Protein AF-A0A822YC44-F1 (afdb_monomer_lite)

Structure (mmCIF, N/CA/C/O backbone):
data_AF-A0A822YC44-F1
#
_entry.id   AF-A0A822YC44-F1
#
loop_
_atom_site.group_PDB
_atom_site.id
_atom_site.type_symbol
_atom_site.label_atom_id
_atom_site.label_alt_id
_atom_site.label_comp_id
_atom_site.label_asym_id
_atom_site.label_entity_id
_atom_site.label_seq_id
_atom_site.pdbx_PDB_ins_code
_atom_site.Cartn_x
_atom_site.Cartn_y
_atom_site.Cartn_z
_atom_site.occupancy
_atom_site.B_iso_or_equiv
_atom_site.auth_seq_id
_atom_site.auth_comp_id
_atom_site.auth_asym_id
_atom_site.auth_atom_id
_atom_site.pdbx_PDB_model_num
ATOM 1 N N . MET A 1 1 ? 6.623 -6.702 11.544 1.00 79.12 1 MET A N 1
ATOM 2 C CA . MET A 1 1 ? 6.961 -6.231 10.183 1.00 79.12 1 MET A CA 1
ATOM 3 C C . MET A 1 1 ? 5.910 -6.714 9.184 1.00 79.12 1 MET A C 1
ATOM 5 O O . MET A 1 1 ? 5.399 -7.810 9.365 1.00 79.12 1 MET A O 1
ATOM 9 N N . SER A 1 2 ? 5.567 -5.912 8.175 1.00 90.56 2 SER A N 1
ATOM 10 C CA . SER A 1 2 ? 4.740 -6.292 7.011 1.00 90.56 2 SER A CA 1
ATOM 11 C C . SER A 1 2 ? 5.523 -6.013 5.732 1.00 90.56 2 SER A C 1
ATOM 13 O O . SER A 1 2 ? 6.411 -5.159 5.734 1.00 90.56 2 SER A O 1
ATOM 15 N N . LEU A 1 3 ? 5.217 -6.741 4.663 1.00 94.69 3 LEU A N 1
ATOM 16 C CA . LEU A 1 3 ? 5.911 -6.650 3.389 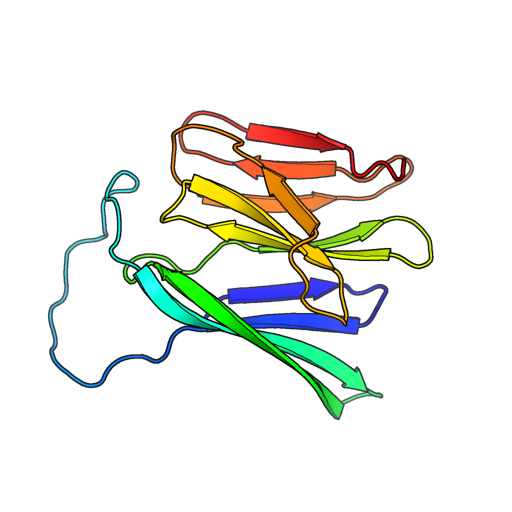1.00 94.69 3 LEU A CA 1
ATOM 17 C C . LEU A 1 3 ? 4.898 -6.642 2.246 1.00 94.69 3 LEU A C 1
ATOM 19 O O . LEU A 1 3 ? 3.998 -7.478 2.206 1.00 94.69 3 LEU A O 1
ATOM 23 N N . ALA A 1 4 ? 5.077 -5.714 1.314 1.00 96.88 4 ALA A N 1
ATOM 24 C CA . ALA A 1 4 ? 4.368 -5.688 0.045 1.00 96.88 4 ALA A CA 1
ATOM 25 C C . ALA A 1 4 ? 5.369 -5.887 -1.095 1.00 96.88 4 ALA A C 1
ATOM 27 O O . ALA A 1 4 ? 6.460 -5.325 -1.051 1.00 96.88 4 ALA A O 1
ATOM 28 N N . TYR A 1 5 ? 4.997 -6.678 -2.099 1.00 95.62 5 TYR A N 1
ATOM 29 C CA . TYR A 1 5 ? 5.831 -6.986 -3.260 1.00 95.62 5 TYR A CA 1
ATOM 30 C C . TYR A 1 5 ? 5.029 -6.821 -4.549 1.00 95.62 5 TYR A C 1
ATOM 32 O O . TYR A 1 5 ? 3.855 -7.195 -4.599 1.00 95.62 5 TYR A O 1
ATOM 40 N N . CYS A 1 6 ? 5.668 -6.283 -5.586 1.00 93.50 6 CYS A N 1
ATOM 41 C CA . CYS A 1 6 ? 5.119 -6.198 -6.931 1.00 93.50 6 CYS A CA 1
ATOM 42 C C . CYS A 1 6 ? 6.015 -6.952 -7.912 1.00 93.50 6 CYS A C 1
ATOM 44 O O . CYS A 1 6 ? 7.129 -6.521 -8.198 1.00 93.50 6 CYS A O 1
ATOM 46 N N . SER A 1 7 ? 5.513 -8.051 -8.472 1.00 89.94 7 SER A N 1
ATOM 47 C CA . SER A 1 7 ? 6.282 -8.882 -9.405 1.00 89.94 7 SER A CA 1
ATOM 48 C C . SER A 1 7 ? 6.568 -8.219 -10.751 1.00 89.94 7 SER A C 1
ATOM 50 O O . SER A 1 7 ? 7.480 -8.644 -11.448 1.00 89.94 7 SER A O 1
ATOM 52 N N . SER A 1 8 ? 5.812 -7.187 -11.136 1.00 88.75 8 SER A N 1
ATOM 53 C CA . SER A 1 8 ? 6.027 -6.487 -12.407 1.00 88.75 8 SER A CA 1
ATOM 54 C C . SER A 1 8 ? 7.130 -5.432 -12.341 1.00 88.75 8 SER A C 1
ATOM 56 O O . SER A 1 8 ? 7.698 -5.091 -13.375 1.00 88.75 8 SER A O 1
ATOM 58 N N . THR A 1 9 ? 7.432 -4.903 -11.153 1.00 90.94 9 THR A N 1
ATOM 59 C CA . THR A 1 9 ? 8.455 -3.859 -10.970 1.00 90.94 9 THR A CA 1
ATOM 60 C C . THR A 1 9 ? 9.613 -4.284 -10.083 1.00 90.94 9 THR A C 1
ATOM 62 O O . THR A 1 9 ? 10.592 -3.541 -9.986 1.00 90.94 9 THR A O 1
ATOM 65 N N . ASP A 1 10 ? 9.501 -5.450 -9.445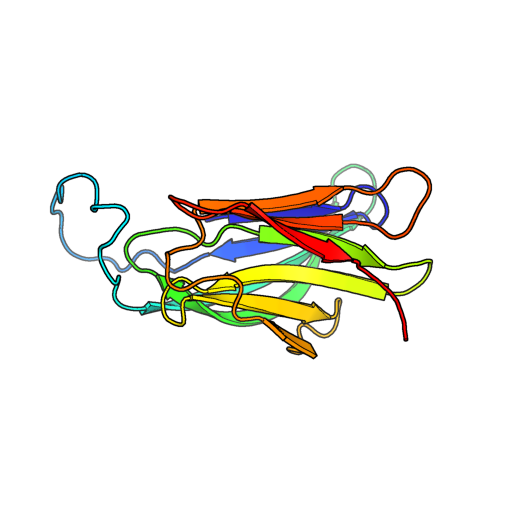 1.00 93.62 10 ASP A N 1
ATOM 66 C CA . ASP A 1 10 ? 10.413 -5.956 -8.421 1.00 93.62 10 ASP A CA 1
ATOM 67 C C . ASP A 1 10 ? 10.579 -5.030 -7.204 1.00 93.62 10 ASP A C 1
ATOM 69 O O . ASP A 1 10 ? 11.542 -5.139 -6.437 1.00 93.62 10 ASP A O 1
ATOM 73 N N . ASP A 1 11 ? 9.617 -4.126 -7.008 1.00 95.69 11 ASP A N 1
ATOM 74 C CA . ASP A 1 11 ? 9.577 -3.252 -5.846 1.00 95.69 11 ASP A CA 1
ATOM 75 C C . ASP A 1 11 ? 9.058 -4.026 -4.629 1.00 95.69 11 ASP A C 1
ATOM 77 O O . ASP A 1 11 ? 8.077 -4.777 -4.692 1.00 95.69 11 ASP A O 1
ATOM 81 N N . ILE A 1 12 ? 9.717 -3.808 -3.498 1.00 97.12 12 ILE A N 1
ATOM 82 C CA . ILE A 1 12 ? 9.404 -4.370 -2.191 1.00 97.12 12 ILE A CA 1
ATOM 83 C C . ILE A 1 12 ? 9.292 -3.208 -1.213 1.00 97.12 12 ILE A C 1
ATOM 85 O O . ILE A 1 12 ? 10.222 -2.419 -1.075 1.00 97.12 12 ILE A O 1
ATOM 89 N N . VAL A 1 13 ? 8.188 -3.117 -0.479 1.00 97.81 13 VAL A N 1
ATOM 90 C CA . VAL A 1 13 ? 8.067 -2.161 0.626 1.00 97.81 13 VAL A CA 1
ATOM 91 C C . VAL A 1 13 ? 7.924 -2.913 1.936 1.00 97.81 13 VAL A C 1
ATOM 93 O O . VAL A 1 13 ? 6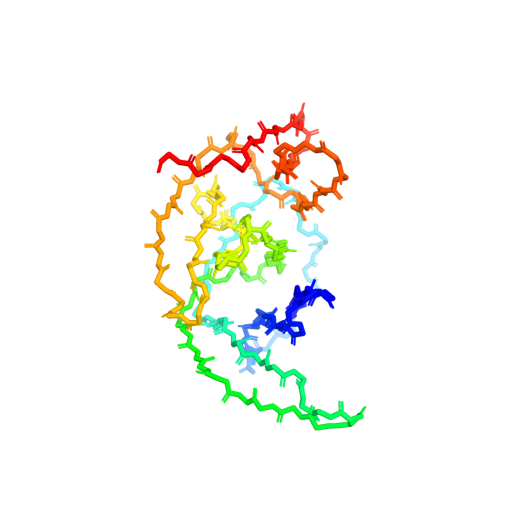.925 -3.592 2.183 1.00 97.81 13 VAL A O 1
ATOM 96 N N . ALA A 1 14 ? 8.928 -2.763 2.792 1.00 95.94 14 ALA A N 1
ATOM 97 C CA . ALA A 1 14 ? 8.934 -3.277 4.150 1.00 95.94 14 ALA A CA 1
ATOM 98 C C . ALA A 1 14 ? 8.411 -2.212 5.114 1.00 95.94 14 ALA A C 1
ATOM 100 O O . ALA A 1 14 ? 8.936 -1.105 5.177 1.00 95.94 14 ALA A O 1
ATOM 101 N N . SER A 1 15 ? 7.396 -2.557 5.897 1.00 94.75 15 SER A N 1
ATOM 102 C CA . SER A 1 15 ? 6.886 -1.731 6.993 1.00 94.75 15 SER A CA 1
ATOM 103 C C . SER A 1 15 ? 7.318 -2.341 8.315 1.00 94.75 15 SER A C 1
ATOM 105 O O . SER A 1 15 ? 6.901 -3.454 8.659 1.00 94.75 15 SER A O 1
ATOM 107 N N . PHE A 1 16 ? 8.143 -1.633 9.073 1.00 90.69 16 PHE A N 1
ATOM 108 C CA . PHE A 1 16 ? 8.613 -2.105 10.369 1.00 90.69 16 PHE A CA 1
ATOM 109 C C . PHE A 1 16 ? 8.526 -1.009 11.415 1.00 90.69 16 PHE A C 1
ATOM 111 O O . PHE A 1 16 ? 8.630 0.181 11.131 1.00 90.69 16 PHE A O 1
ATOM 118 N N . ARG A 1 17 ? 8.339 -1.449 12.649 1.00 87.62 17 ARG A N 1
ATOM 119 C CA . ARG A 1 17 ? 8.445 -0.627 13.843 1.00 87.62 17 ARG A CA 1
ATOM 120 C C . ARG A 1 17 ? 9.614 -1.197 14.653 1.00 87.62 17 ARG A C 1
ATOM 122 O O . ARG A 1 17 ? 9.728 -2.424 14.677 1.00 87.62 17 ARG A O 1
ATOM 129 N N . PRO A 1 18 ? 10.492 -0.370 15.236 1.00 80.56 18 PRO A N 1
ATOM 130 C CA . PRO A 1 18 ? 11.491 -0.860 16.172 1.00 80.56 18 PRO A CA 1
ATOM 131 C C . PRO A 1 18 ? 10.769 -1.521 17.345 1.00 80.56 18 PRO A C 1
ATOM 133 O O . PRO A 1 18 ? 9.838 -0.933 17.902 1.00 80.56 18 PRO A O 1
ATOM 136 N N . ASP A 1 19 ? 11.178 -2.730 17.708 1.00 70.50 19 ASP A N 1
ATOM 137 C CA . ASP A 1 19 ? 10.741 -3.316 18.966 1.00 70.50 19 ASP A CA 1
ATOM 138 C C . ASP A 1 19 ? 11.495 -2.575 20.072 1.00 70.50 19 ASP A C 1
ATOM 140 O O . ASP A 1 19 ? 12.718 -2.653 20.178 1.00 70.50 19 ASP A O 1
ATOM 144 N N . GLY A 1 20 ? 10.773 -1.757 20.838 1.00 58.62 20 GLY A N 1
ATOM 145 C CA . GLY A 1 20 ? 11.346 -1.099 22.001 1.00 58.62 20 GLY A CA 1
ATOM 146 C C . GLY A 1 20 ? 11.757 -2.168 23.004 1.00 58.62 20 GLY A C 1
ATOM 147 O O . GLY A 1 20 ? 10.912 -2.912 23.494 1.00 58.62 20 GLY A O 1
ATOM 148 N N . THR A 1 21 ? 13.044 -2.264 23.315 1.00 52.81 21 THR A N 1
ATOM 149 C CA . THR A 1 21 ? 13.508 -2.969 24.508 1.00 52.81 21 THR A CA 1
ATOM 150 C C . THR A 1 21 ? 12.934 -2.271 25.740 1.00 52.81 21 THR A C 1
ATOM 152 O O . THR A 1 21 ? 13.518 -1.279 26.164 1.00 52.81 21 THR A O 1
ATOM 155 N N . THR A 1 22 ? 11.790 -2.748 26.248 1.00 47.78 22 THR A N 1
ATOM 156 C CA . THR A 1 22 ? 11.555 -3.145 27.654 1.00 47.78 22 THR A CA 1
ATOM 157 C C . THR A 1 22 ? 10.121 -3.656 27.886 1.00 47.78 22 THR A C 1
ATOM 159 O O . THR A 1 22 ? 9.142 -3.065 27.439 1.00 47.78 22 THR A O 1
ATOM 162 N N . ASP A 1 23 ? 10.069 -4.766 28.629 1.00 41.69 23 ASP A N 1
ATOM 163 C CA . ASP A 1 23 ? 8.965 -5.393 29.367 1.00 41.69 23 ASP A CA 1
ATOM 164 C C . ASP A 1 23 ? 7.819 -6.086 28.610 1.00 41.69 23 ASP A C 1
ATOM 166 O O . ASP A 1 23 ? 6.722 -5.578 28.398 1.00 41.69 23 ASP A O 1
ATOM 170 N N . SER A 1 24 ? 8.072 -7.363 28.304 1.00 53.03 24 SER A N 1
ATOM 171 C CA . SER A 1 24 ? 7.406 -8.494 28.968 1.00 53.03 24 SER A CA 1
ATOM 172 C C . SER A 1 24 ? 6.015 -8.239 29.566 1.00 53.03 24 SER A C 1
ATOM 174 O O . SER A 1 24 ? 5.843 -8.327 30.777 1.00 53.03 24 SER A O 1
ATOM 176 N N . GLN A 1 25 ? 4.981 -8.068 28.748 1.00 41.53 25 GLN A N 1
ATOM 177 C CA . GLN A 1 25 ? 3.659 -8.567 29.123 1.00 41.53 25 GLN A CA 1
ATOM 178 C C . GLN A 1 25 ? 2.987 -9.198 27.912 1.00 41.53 25 GLN A C 1
ATOM 180 O O . GLN A 1 25 ? 2.659 -8.529 26.931 1.00 41.53 25 GLN A O 1
ATOM 185 N N . LEU A 1 26 ? 2.768 -10.511 28.024 1.00 47.47 26 LEU A N 1
ATOM 186 C CA . LEU A 1 26 ? 1.750 -11.262 27.299 1.00 47.47 26 LEU A CA 1
ATOM 187 C C . LEU A 1 26 ? 0.402 -10.568 27.529 1.00 47.47 26 LEU A C 1
ATOM 189 O O . LEU A 1 26 ? -0.345 -10.906 28.442 1.00 47.47 26 LEU A O 1
ATOM 193 N N . SER A 1 27 ? 0.125 -9.538 26.739 1.00 47.47 27 SER A N 1
ATOM 194 C CA . SER A 1 27 ? -1.185 -8.909 26.709 1.00 47.47 27 SER A CA 1
ATOM 195 C C . SER A 1 27 ? -2.110 -9.816 25.897 1.00 47.47 27 SER A C 1
ATOM 197 O O . SER A 1 27 ? -1.671 -10.354 24.873 1.00 47.47 27 SER A O 1
ATOM 199 N N . PRO A 1 28 ? -3.363 -10.028 26.335 1.00 45.88 28 PRO A N 1
ATOM 200 C CA . PRO A 1 28 ? -4.314 -10.848 25.598 1.00 45.88 28 PRO A CA 1
ATOM 201 C C . PRO A 1 28 ? -4.454 -10.318 24.173 1.00 45.88 28 PRO A C 1
ATOM 203 O O . PRO A 1 28 ? -4.299 -9.116 23.943 1.00 45.88 28 PRO A O 1
ATOM 206 N N . SER A 1 29 ? -4.726 -11.234 23.234 1.00 51.62 29 SER A N 1
ATOM 207 C CA . SER A 1 29 ? -4.973 -10.920 21.825 1.00 51.62 29 SER A CA 1
ATOM 208 C C . SER A 1 29 ? -5.793 -9.631 21.736 1.00 51.62 29 SER A C 1
ATOM 210 O O . SER A 1 29 ? -6.910 -9.588 22.259 1.00 51.62 29 SER A O 1
ATOM 212 N N . PRO A 1 30 ? -5.227 -8.556 21.177 1.00 53.44 30 PRO A N 1
ATOM 213 C CA . PRO A 1 30 ? -5.867 -7.261 21.211 1.00 53.44 30 PRO A CA 1
ATOM 214 C C . PRO A 1 30 ? -7.185 -7.341 20.449 1.00 53.44 30 PRO A C 1
ATOM 216 O O . PRO A 1 30 ? -7.214 -7.783 19.298 1.00 53.44 30 PRO A O 1
ATOM 219 N N . SER A 1 31 ? -8.270 -6.907 21.092 1.00 52.53 31 SER A N 1
ATOM 220 C CA . SER A 1 31 ? -9.585 -6.834 20.462 1.00 52.53 31 SER A CA 1
ATOM 221 C C . SER A 1 31 ? -9.478 -6.094 19.124 1.00 52.53 31 SER A C 1
ATOM 223 O O . SER A 1 31 ? -8.802 -5.060 19.060 1.00 52.53 31 SER A O 1
ATOM 225 N N . PRO A 1 32 ? -10.153 -6.559 18.057 1.00 54.84 32 PRO A N 1
ATOM 226 C CA . PRO A 1 32 ? -10.078 -5.929 16.739 1.00 54.84 32 PRO A CA 1
ATOM 227 C C . PRO A 1 32 ? -10.506 -4.455 16.760 1.00 54.84 32 PRO A C 1
ATOM 229 O O . PRO A 1 32 ? -10.092 -3.697 15.889 1.00 54.84 32 PRO A O 1
ATOM 232 N N . THR A 1 33 ? -11.249 -4.030 17.782 1.00 54.69 33 THR A N 1
ATOM 233 C CA . THR A 1 33 ? -11.738 -2.668 18.025 1.00 54.69 33 THR A CA 1
ATOM 234 C C . THR A 1 33 ? -10.824 -1.780 18.877 1.00 54.69 33 THR A C 1
ATOM 236 O O . THR A 1 33 ? -11.081 -0.578 18.968 1.00 54.69 33 THR A O 1
ATOM 239 N N . ALA A 1 34 ? -9.755 -2.307 19.486 1.00 59.03 34 ALA A N 1
ATOM 240 C CA . ALA A 1 34 ? -8.858 -1.503 20.313 1.00 59.03 34 ALA A CA 1
ATOM 241 C C . ALA A 1 34 ? -8.106 -0.469 19.454 1.00 59.03 34 ALA A C 1
ATOM 243 O O . ALA A 1 34 ? -7.367 -0.816 18.529 1.00 59.03 34 ALA A O 1
ATOM 244 N N . LEU A 1 35 ? -8.282 0.817 19.772 1.00 60.03 35 LEU A N 1
ATOM 245 C CA . LEU A 1 35 ? -7.445 1.891 19.241 1.00 60.03 35 LEU A CA 1
ATOM 246 C C . LEU A 1 35 ? -6.041 1.719 19.823 1.00 60.03 35 LEU A C 1
ATOM 248 O O . LEU A 1 35 ? -5.785 2.025 20.987 1.00 60.03 35 LEU A O 1
ATOM 252 N N . GLY A 1 36 ? -5.138 1.163 19.019 1.00 64.31 36 GLY A N 1
ATOM 253 C CA . GLY A 1 36 ? -3.740 1.048 19.401 1.00 64.31 36 GLY A CA 1
ATOM 254 C C . GLY A 1 36 ? -3.091 2.422 19.494 1.00 64.31 36 GLY A C 1
ATOM 255 O O . GLY A 1 36 ? -3.395 3.311 18.707 1.00 64.31 36 GLY A O 1
ATOM 256 N N . GLN A 1 37 ? -2.162 2.596 20.432 1.00 78.19 37 GLN A N 1
ATOM 257 C CA . GLN A 1 37 ? -1.241 3.728 20.372 1.00 78.19 37 GLN A CA 1
ATOM 258 C C . GLN A 1 37 ? -0.312 3.557 19.164 1.00 78.19 37 GLN A C 1
ATOM 260 O O . GLN A 1 37 ? 0.131 2.444 18.874 1.00 78.19 37 GLN A O 1
ATOM 265 N N . GLY A 1 38 ? -0.003 4.648 18.468 1.00 82.88 38 GLY A N 1
ATOM 266 C CA . GLY A 1 38 ? 1.008 4.656 17.415 1.00 82.88 38 GLY A CA 1
ATOM 267 C C . GLY A 1 38 ? 2.420 4.732 17.995 1.00 82.88 38 GLY A C 1
ATOM 268 O O . GLY A 1 38 ? 2.641 5.381 19.016 1.00 82.88 38 GLY A O 1
ATOM 269 N N . ILE A 1 39 ? 3.377 4.084 17.339 1.00 88.69 39 ILE A N 1
ATOM 270 C CA . ILE A 1 39 ? 4.812 4.332 17.516 1.00 88.69 39 ILE A CA 1
ATOM 271 C C . ILE A 1 39 ? 5.440 4.731 16.196 1.00 88.69 39 ILE A C 1
ATOM 273 O O . ILE A 1 39 ? 4.944 4.387 15.121 1.00 88.69 39 ILE A O 1
ATOM 277 N N . GLN A 1 40 ? 6.549 5.454 16.286 1.00 90.56 40 GLN A N 1
ATOM 278 C CA . GLN A 1 40 ? 7.345 5.777 15.120 1.00 90.56 40 GLN A CA 1
ATOM 279 C C . GLN A 1 40 ? 7.983 4.499 14.566 1.00 90.56 40 GLN A C 1
ATOM 281 O O . GLN A 1 40 ? 8.733 3.803 15.245 1.00 90.56 40 GLN A O 1
ATOM 286 N N . GLY A 1 41 ? 7.658 4.196 13.320 1.00 92.25 41 GLY A N 1
ATOM 287 C CA . GLY A 1 41 ? 8.259 3.158 12.505 1.00 92.25 41 GLY A CA 1
ATOM 288 C C . GLY A 1 41 ? 8.674 3.720 11.153 1.00 92.25 41 GLY A C 1
ATOM 289 O O . GLY A 1 41 ? 8.847 4.932 10.976 1.00 92.25 41 GLY A O 1
ATOM 290 N N . SER A 1 42 ? 8.861 2.840 10.179 1.00 93.75 42 SER A N 1
ATOM 291 C CA . SER A 1 42 ? 9.308 3.225 8.845 1.00 93.75 42 SER A CA 1
ATOM 292 C C . SER A 1 42 ? 8.728 2.327 7.763 1.00 93.75 42 SER A C 1
ATOM 294 O O . SER A 1 42 ? 8.499 1.132 7.973 1.00 93.75 42 SER A O 1
ATOM 296 N N . HIS A 1 43 ? 8.540 2.913 6.584 1.00 96.38 43 HIS A N 1
ATOM 297 C CA . HIS A 1 43 ? 8.425 2.175 5.333 1.00 96.38 43 HIS A CA 1
ATOM 298 C C . HIS A 1 43 ? 9.754 2.283 4.593 1.00 96.38 43 HIS A C 1
ATOM 300 O O . HIS A 1 43 ? 10.265 3.388 4.412 1.00 96.38 43 HIS A O 1
ATOM 306 N N . VAL A 1 44 ? 10.311 1.152 4.176 1.00 97.19 44 VAL A N 1
ATOM 307 C CA . VAL A 1 44 ? 11.562 1.079 3.417 1.00 97.19 44 VAL A CA 1
ATOM 308 C C . VAL A 1 44 ? 11.281 0.447 2.071 1.00 97.19 44 VAL A C 1
ATOM 310 O O . VAL A 1 44 ? 10.753 -0.663 2.007 1.00 97.19 44 VAL A O 1
ATOM 313 N N . LEU A 1 45 ? 11.633 1.173 1.015 1.00 97.94 45 LEU A N 1
ATOM 314 C CA . LEU A 1 45 ? 11.566 0.706 -0.356 1.00 97.94 45 LEU A CA 1
ATOM 315 C C . LEU A 1 45 ? 12.877 0.012 -0.709 1.00 97.94 45 LEU A C 1
ATOM 317 O O . LEU A 1 45 ? 13.960 0.594 -0.653 1.00 97.94 45 LEU A O 1
ATOM 321 N N . VAL A 1 46 ? 12.753 -1.237 -1.114 1.00 97.25 46 VAL A N 1
ATOM 322 C CA . VAL A 1 46 ? 13.832 -2.074 -1.611 1.00 97.25 46 VAL A CA 1
ATOM 323 C C . VAL A 1 46 ? 13.447 -2.542 -3.005 1.00 97.25 46 VAL A C 1
ATOM 325 O O . VAL A 1 46 ? 12.277 -2.783 -3.282 1.00 97.25 46 VAL A O 1
ATOM 328 N N . LYS A 1 47 ? 14.426 -2.691 -3.886 1.00 95.31 47 LYS A N 1
ATOM 329 C CA . LYS A 1 47 ? 14.231 -3.261 -5.214 1.00 95.31 47 LYS A CA 1
ATOM 330 C C . LYS A 1 47 ? 15.139 -4.457 -5.409 1.00 95.31 47 LYS A C 1
ATOM 332 O O . LYS A 1 47 ? 16.315 -4.401 -5.042 1.00 95.31 47 LYS A O 1
ATOM 337 N N . ARG A 1 48 ? 14.606 -5.540 -5.971 1.00 93.75 48 ARG A N 1
ATOM 338 C CA . ARG A 1 48 ? 15.433 -6.685 -6.364 1.00 93.75 48 ARG A CA 1
ATOM 339 C C . ARG A 1 48 ? 16.295 -6.300 -7.568 1.00 93.75 48 ARG A C 1
ATOM 341 O O . ARG A 1 48 ? 15.804 -5.701 -8.520 1.00 93.75 48 ARG A O 1
ATOM 348 N N . ILE A 1 49 ? 17.576 -6.650 -7.525 1.00 92.00 49 ILE A N 1
ATOM 349 C CA . ILE A 1 49 ? 18.526 -6.448 -8.622 1.00 92.00 49 ILE A CA 1
ATOM 350 C C . ILE A 1 49 ? 19.186 -7.784 -8.952 1.00 92.00 49 ILE A C 1
ATOM 352 O O . ILE A 1 49 ? 19.863 -8.385 -8.116 1.00 92.00 49 ILE A O 1
ATOM 356 N N . GLY A 1 50 ? 18.998 -8.245 -10.189 1.00 87.38 50 GLY A N 1
ATOM 357 C CA . GLY A 1 50 ? 19.513 -9.535 -10.643 1.00 87.38 50 GLY A CA 1
ATOM 358 C C . GLY A 1 50 ? 18.863 -10.723 -9.924 1.00 87.38 50 GLY A C 1
ATOM 359 O O . GLY A 1 50 ? 17.708 -10.673 -9.504 1.00 87.38 50 GLY A O 1
ATOM 360 N N . SER A 1 51 ? 19.604 -11.824 -9.795 1.00 83.94 51 SER A N 1
ATOM 361 C CA . SER A 1 51 ? 19.079 -13.078 -9.242 1.00 83.94 51 SER A CA 1
ATOM 362 C C . SER A 1 51 ? 18.977 -13.083 -7.712 1.00 83.94 51 SER A C 1
ATOM 364 O O . SER A 1 51 ? 18.037 -13.680 -7.183 1.00 83.94 51 SER A O 1
ATOM 366 N N . SER A 1 52 ? 19.879 -12.403 -6.999 1.00 84.00 52 SER A N 1
ATOM 367 C CA . SER A 1 52 ? 19.962 -12.455 -5.528 1.00 84.00 52 SER A CA 1
ATOM 368 C C . SER A 1 52 ? 20.242 -11.114 -4.841 1.00 84.00 52 SER A C 1
ATOM 370 O O . SER A 1 52 ? 20.365 -11.078 -3.617 1.00 84.00 52 SER A O 1
ATOM 372 N N . GLY A 1 53 ? 20.374 -10.020 -5.595 1.00 92.62 53 GLY A N 1
ATOM 373 C CA . GLY A 1 53 ? 20.688 -8.704 -5.048 1.00 92.62 53 GLY A CA 1
ATOM 374 C C . GLY A 1 53 ? 19.446 -7.925 -4.629 1.00 92.62 53 GLY A C 1
ATOM 375 O O . GLY A 1 53 ? 18.370 -8.073 -5.209 1.00 92.62 53 GLY A O 1
ATOM 376 N N . TYR A 1 54 ? 19.619 -7.044 -3.647 1.00 95.44 54 TYR A N 1
ATOM 377 C CA . TYR A 1 54 ? 18.605 -6.088 -3.213 1.00 95.44 54 TYR A CA 1
ATOM 378 C C . TYR A 1 54 ? 19.255 -4.720 -3.017 1.00 95.44 54 TYR A C 1
ATOM 380 O O . TYR A 1 54 ? 20.312 -4.619 -2.395 1.00 95.44 54 TYR A O 1
ATOM 388 N N . GLN A 1 55 ? 18.621 -3.670 -3.528 1.00 96.12 55 GLN A N 1
ATOM 389 C CA . GLN A 1 55 ? 19.050 -2.287 -3.341 1.00 96.12 55 GLN A CA 1
ATOM 390 C C . GLN A 1 55 ? 18.001 -1.528 -2.539 1.00 96.12 55 GLN A C 1
ATOM 392 O O . GLN A 1 55 ? 16.824 -1.525 -2.892 1.00 96.12 55 GLN A O 1
ATOM 397 N N . ASN A 1 56 ? 18.430 -0.863 -1.468 1.00 96.62 56 ASN A N 1
ATOM 398 C CA . ASN A 1 56 ? 17.595 0.103 -0.765 1.00 96.62 56 ASN A CA 1
ATOM 399 C C . ASN A 1 56 ? 17.476 1.372 -1.621 1.00 96.62 56 ASN A C 1
ATOM 401 O O . ASN A 1 56 ? 18.493 1.959 -1.988 1.00 96.62 56 ASN A O 1
ATOM 405 N N . LEU A 1 57 ? 16.247 1.769 -1.945 1.00 96.62 57 LEU A N 1
ATOM 406 C CA . LEU A 1 57 ? 15.957 2.955 -2.754 1.00 96.62 57 LEU A CA 1
ATOM 407 C C . LEU A 1 57 ? 15.488 4.149 -1.917 1.00 96.62 57 LEU A C 1
ATOM 409 O O . LEU A 1 57 ? 15.443 5.265 -2.426 1.00 96.62 57 LEU A O 1
ATOM 413 N N . GLY A 1 58 ? 15.128 3.934 -0.653 1.00 96.00 58 GLY A N 1
ATOM 414 C CA . GLY A 1 58 ? 14.698 5.002 0.237 1.00 96.00 58 GLY A CA 1
ATOM 415 C C . GLY A 1 58 ? 13.866 4.520 1.417 1.00 96.00 58 GLY A C 1
ATOM 416 O O . GLY A 1 58 ? 13.411 3.376 1.486 1.00 96.00 58 GLY A O 1
ATOM 417 N N . SER A 1 59 ? 13.640 5.432 2.358 1.00 96.62 59 SER A N 1
ATOM 418 C CA . SER A 1 59 ? 12.801 5.201 3.527 1.00 96.62 59 SER A CA 1
ATOM 419 C C . SER A 1 59 ? 11.994 6.441 3.898 1.00 96.62 59 SER A C 1
ATOM 421 O O . SER A 1 59 ? 12.335 7.568 3.544 1.00 96.62 59 SER A O 1
ATOM 423 N N . THR A 1 60 ? 10.894 6.236 4.617 1.00 96.12 60 THR A N 1
ATOM 424 C CA . THR A 1 60 ? 10.090 7.318 5.190 1.00 96.12 60 THR A CA 1
ATOM 425 C C . THR A 1 60 ? 9.581 6.919 6.569 1.00 96.12 60 THR A C 1
ATOM 427 O O . THR A 1 60 ? 9.241 5.755 6.801 1.00 96.12 60 THR A O 1
ATOM 430 N N . SER A 1 61 ? 9.520 7.885 7.485 1.00 92.81 61 SER A N 1
ATOM 431 C CA . SER A 1 61 ? 8.908 7.694 8.799 1.00 92.81 61 SER A CA 1
ATOM 432 C C . SER A 1 61 ? 7.406 7.451 8.660 1.00 92.81 61 SER A C 1
ATOM 434 O O . SER A 1 61 ? 6.724 8.077 7.842 1.00 92.81 61 SER A O 1
ATOM 436 N N . ALA A 1 62 ? 6.879 6.560 9.492 1.00 90.25 62 ALA A N 1
ATOM 437 C CA . ALA A 1 62 ? 5.462 6.241 9.534 1.00 90.25 62 ALA A CA 1
ATOM 438 C C . ALA A 1 62 ? 5.005 5.991 10.966 1.00 90.25 62 ALA A C 1
ATOM 440 O O . ALA A 1 62 ? 5.750 5.439 11.771 1.00 90.25 62 ALA A O 1
ATOM 441 N N . THR A 1 63 ? 3.764 6.350 11.274 1.00 89.62 63 THR A N 1
ATOM 442 C CA . THR A 1 63 ? 3.136 5.941 12.529 1.00 89.62 63 THR A CA 1
ATOM 443 C C . THR A 1 63 ? 2.582 4.536 12.344 1.00 89.62 63 THR A C 1
ATOM 445 O O . THR A 1 63 ? 1.703 4.312 11.516 1.00 89.62 63 THR A O 1
ATOM 448 N N . ILE A 1 64 ? 3.109 3.576 13.097 1.00 88.50 64 ILE A N 1
ATOM 449 C CA . ILE A 1 64 ? 2.680 2.179 13.064 1.00 88.50 64 ILE A CA 1
ATOM 450 C C . ILE A 1 64 ? 2.033 1.850 14.404 1.00 88.50 64 ILE A C 1
ATOM 452 O O . ILE A 1 64 ? 2.587 2.156 15.457 1.00 88.50 64 ILE A O 1
ATOM 456 N N . SER A 1 65 ? 0.859 1.218 14.382 1.00 85.75 65 SER A N 1
ATOM 457 C CA . SER A 1 65 ? 0.188 0.752 15.600 1.00 85.75 65 SER A CA 1
ATOM 458 C C . SER A 1 65 ? 1.136 -0.114 16.437 1.00 85.75 65 SER A C 1
ATOM 460 O O . SER A 1 65 ? 1.836 -0.959 15.886 1.00 85.75 65 SER A O 1
ATOM 462 N N . LYS A 1 66 ? 1.166 0.065 17.766 1.00 83.31 66 LYS A N 1
ATOM 463 C CA . LYS A 1 66 ? 1.878 -0.821 18.717 1.00 83.31 66 LYS A CA 1
ATOM 464 C C . LYS A 1 66 ? 1.294 -2.227 18.743 1.00 83.31 66 LYS A C 1
ATOM 466 O O . LYS A 1 66 ? 1.958 -3.187 19.116 1.00 83.31 66 LYS A O 1
ATOM 471 N N . ILE A 1 67 ? 0.046 -2.348 18.321 1.00 81.69 67 ILE A N 1
ATOM 472 C CA . ILE A 1 67 ? -0.748 -3.551 18.485 1.00 81.69 67 ILE A CA 1
ATOM 473 C C . ILE A 1 67 ? -0.709 -4.387 17.207 1.00 81.69 67 ILE A C 1
ATOM 475 O O . ILE A 1 67 ? -0.377 -5.568 17.244 1.00 81.69 67 ILE A O 1
ATOM 479 N N . ARG A 1 68 ? -0.961 -3.759 16.056 1.00 82.38 68 ARG A N 1
ATOM 480 C CA . ARG A 1 68 ? -1.043 -4.441 14.762 1.00 82.38 68 ARG A CA 1
ATOM 481 C C . ARG A 1 68 ? -0.024 -3.893 13.781 1.00 82.38 68 ARG A C 1
ATOM 483 O O . ARG A 1 68 ? 0.342 -2.722 13.803 1.00 82.38 68 ARG A O 1
ATOM 490 N N . ILE A 1 69 ? 0.435 -4.774 12.910 1.00 85.06 69 ILE A N 1
ATOM 491 C CA . ILE A 1 69 ? 1.286 -4.403 11.789 1.00 85.06 69 ILE A CA 1
ATOM 492 C C . ILE A 1 69 ? 0.365 -3.969 10.634 1.00 85.06 69 ILE A C 1
ATOM 494 O O . ILE A 1 69 ? -0.611 -4.675 10.370 1.00 85.06 69 ILE A O 1
ATOM 498 N N . PRO A 1 70 ? 0.663 -2.861 9.929 1.00 89.12 70 PRO A N 1
ATOM 499 C CA . PRO A 1 70 ? -0.182 -2.367 8.852 1.00 89.12 70 PRO A CA 1
ATOM 500 C C . PRO A 1 70 ? -0.288 -3.385 7.718 1.00 89.12 70 PRO A C 1
ATOM 502 O O . PRO A 1 70 ? 0.709 -3.960 7.263 1.00 89.12 70 PRO A O 1
ATOM 505 N N . ARG A 1 71 ? -1.515 -3.580 7.239 1.00 94.62 71 ARG A N 1
ATOM 506 C CA . ARG A 1 71 ? -1.794 -4.313 6.003 1.00 94.62 71 ARG A CA 1
ATOM 507 C C . ARG A 1 71 ? -1.424 -3.437 4.826 1.00 94.62 71 ARG A C 1
ATOM 509 O O . ARG A 1 71 ? -1.701 -2.241 4.849 1.00 94.62 71 ARG A O 1
ATOM 516 N N . SER A 1 72 ? -0.778 -4.014 3.826 1.00 96.75 72 SER A N 1
ATOM 517 C CA . SER A 1 72 ? -0.274 -3.240 2.704 1.00 96.75 72 SER A CA 1
ATOM 518 C C . SER A 1 72 ? -0.186 -4.051 1.422 1.00 96.75 72 SER A C 1
ATOM 520 O O . SER A 1 72 ? -0.172 -5.282 1.428 1.00 96.75 72 SER A O 1
ATOM 522 N N . THR A 1 73 ? -0.140 -3.335 0.306 1.00 97.00 73 THR A N 1
ATOM 523 C CA . THR A 1 73 ? 0.030 -3.889 -1.032 1.00 97.00 73 THR A CA 1
ATOM 524 C C . THR A 1 73 ? 0.719 -2.864 -1.934 1.00 97.00 73 THR A C 1
ATOM 526 O O . THR A 1 73 ? 0.789 -1.677 -1.603 1.00 97.00 73 THR A O 1
ATOM 529 N N . ILE A 1 74 ? 1.240 -3.318 -3.073 1.00 96.69 74 ILE A N 1
ATOM 530 C CA . ILE A 1 74 ? 1.745 -2.433 -4.122 1.00 96.69 74 ILE A CA 1
ATOM 531 C C . ILE A 1 74 ? 0.755 -2.460 -5.285 1.00 96.69 74 ILE A C 1
ATOM 533 O O . ILE A 1 74 ? 0.377 -3.516 -5.788 1.00 96.69 74 ILE A O 1
ATOM 537 N N . VAL A 1 75 ? 0.340 -1.271 -5.697 1.00 94.50 75 VAL A N 1
ATOM 538 C CA . VAL A 1 75 ? -0.629 -1.014 -6.756 1.00 94.50 75 VAL A CA 1
ATOM 539 C C . VAL A 1 75 ? 0.137 -0.539 -7.983 1.00 94.50 75 VAL A C 1
ATOM 541 O O . VAL A 1 75 ? 0.704 0.554 -7.982 1.00 94.50 75 VAL A O 1
ATOM 544 N N . LYS A 1 76 ? 0.139 -1.336 -9.052 1.00 90.38 76 LYS A N 1
ATOM 545 C CA . LYS A 1 76 ? 0.693 -0.912 -10.341 1.00 90.38 76 LYS A CA 1
ATOM 546 C C . LYS A 1 76 ? -0.397 -0.253 -11.177 1.00 90.38 76 LYS A C 1
ATOM 548 O O . LYS A 1 76 ? -1.260 -0.940 -11.709 1.00 90.38 76 LYS A O 1
ATOM 553 N N . VAL A 1 77 ? -0.355 1.070 -11.311 1.00 84.19 77 VAL A N 1
ATOM 554 C CA . VAL A 1 77 ? -1.333 1.823 -12.106 1.00 84.19 77 VAL A CA 1
ATOM 555 C C . VAL A 1 77 ? -0.720 2.168 -13.463 1.00 84.19 77 VAL A C 1
ATOM 557 O O . VAL A 1 77 ? 0.222 2.953 -13.559 1.00 84.19 77 VAL A O 1
ATOM 560 N N . GLY A 1 78 ? -1.227 1.552 -14.532 1.00 79.19 78 GLY A N 1
ATOM 561 C CA . GLY A 1 78 ? -0.703 1.753 -15.886 1.00 79.19 78 GLY A CA 1
ATOM 562 C C . GLY A 1 78 ? 0.781 1.380 -16.030 1.00 79.19 78 GLY A C 1
ATOM 563 O O . GLY A 1 78 ? 1.319 0.582 -15.259 1.00 79.19 78 GLY A O 1
ATOM 564 N N . ALA A 1 79 ? 1.464 1.965 -17.019 1.00 77.12 79 ALA A N 1
ATOM 565 C CA . ALA A 1 79 ? 2.853 1.625 -17.343 1.00 77.12 79 ALA A CA 1
ATOM 566 C C . ALA A 1 79 ? 3.876 2.231 -16.367 1.00 77.12 79 ALA A C 1
ATOM 568 O O . ALA A 1 79 ? 4.796 1.537 -15.940 1.00 77.12 79 ALA A O 1
ATOM 569 N N . CYS A 1 80 ? 3.677 3.471 -15.911 1.00 78.00 80 CYS A N 1
ATOM 570 C CA . CYS A 1 80 ? 4.725 4.217 -15.197 1.00 78.00 80 CYS A CA 1
ATOM 571 C C . CYS A 1 80 ? 4.456 4.437 -13.706 1.00 78.00 80 CYS A C 1
ATOM 573 O O . CYS A 1 80 ? 5.392 4.703 -12.963 1.00 78.00 80 CYS A O 1
ATOM 575 N N . THR A 1 81 ? 3.212 4.296 -13.246 1.00 88.44 81 THR A N 1
ATOM 576 C CA . THR A 1 81 ? 2.869 4.633 -11.861 1.00 88.44 81 THR A CA 1
ATOM 577 C C . THR A 1 81 ? 2.826 3.380 -10.999 1.00 88.44 81 THR A C 1
ATOM 579 O O . THR A 1 81 ? 2.215 2.370 -11.361 1.00 88.44 81 THR A O 1
ATOM 582 N N . THR A 1 82 ? 3.486 3.443 -9.849 1.00 93.56 82 THR A N 1
ATOM 583 C CA . THR A 1 82 ? 3.468 2.394 -8.832 1.00 93.56 82 THR A CA 1
ATOM 584 C C . THR A 1 82 ? 3.227 3.056 -7.490 1.00 93.56 82 THR A C 1
ATOM 586 O O . THR A 1 82 ? 3.901 4.023 -7.140 1.00 93.56 82 THR A O 1
ATOM 589 N N . LEU A 1 83 ? 2.249 2.554 -6.746 1.00 95.88 83 LEU A N 1
ATOM 590 C CA . LEU A 1 83 ? 1.843 3.112 -5.468 1.00 95.88 83 LEU A CA 1
ATOM 591 C C . LEU A 1 83 ? 1.993 2.060 -4.379 1.00 95.88 83 LEU A C 1
ATOM 593 O O . LEU A 1 83 ? 1.664 0.894 -4.570 1.00 95.88 83 LEU A O 1
ATOM 597 N N . PHE A 1 84 ? 2.435 2.484 -3.210 1.00 97.31 84 PHE A N 1
ATOM 598 C CA . PHE A 1 84 ? 2.369 1.707 -1.989 1.00 97.31 84 PHE A CA 1
ATOM 599 C C . PHE A 1 84 ? 1.101 2.090 -1.226 1.00 97.31 84 PHE A C 1
ATOM 601 O O . PHE A 1 84 ? 0.954 3.237 -0.802 1.00 97.31 84 PHE A O 1
ATOM 608 N N . ALA A 1 85 ? 0.187 1.135 -1.065 1.00 96.75 85 ALA A N 1
ATOM 609 C CA . ALA A 1 85 ? -1.044 1.310 -0.307 1.00 96.75 85 ALA A CA 1
ATOM 610 C C . ALA A 1 85 ? -0.937 0.577 1.032 1.00 96.75 85 ALA A C 1
ATOM 612 O O . ALA A 1 85 ? -0.536 -0.588 1.069 1.00 96.75 85 ALA A O 1
ATOM 613 N N . TYR A 1 86 ? -1.302 1.235 2.130 1.00 96.25 86 TYR A N 1
ATOM 614 C CA . TYR A 1 86 ? -1.272 0.635 3.462 1.00 96.25 86 TYR A CA 1
ATOM 615 C C . TYR A 1 86 ? -2.377 1.167 4.370 1.00 96.25 86 TYR A C 1
ATOM 617 O O . TYR A 1 86 ? -2.798 2.318 4.250 1.00 96.25 86 TYR A O 1
ATOM 625 N N . GLY A 1 87 ? -2.832 0.323 5.292 1.00 94.00 87 GLY A N 1
ATOM 626 C CA . GLY A 1 87 ? -3.763 0.716 6.341 1.00 94.00 87 GLY A CA 1
ATOM 627 C C . GLY A 1 87 ? -3.053 1.446 7.480 1.00 94.00 87 GLY A C 1
ATOM 628 O O . GLY A 1 87 ? -2.142 0.898 8.102 1.00 94.00 87 GLY A O 1
ATOM 629 N N . ASP A 1 88 ? -3.483 2.671 7.757 1.00 90.88 88 ASP A N 1
ATOM 630 C CA . ASP A 1 88 ? -3.175 3.427 8.966 1.00 90.88 88 ASP A CA 1
ATOM 631 C C . ASP A 1 88 ? -4.267 3.157 10.004 1.00 90.88 88 ASP A C 1
ATOM 633 O O . ASP A 1 88 ? -5.356 3.727 9.970 1.00 90.88 88 ASP A O 1
ATOM 637 N N . ASP A 1 89 ? -3.959 2.265 10.938 1.00 84.06 89 ASP A N 1
ATOM 638 C CA . ASP A 1 89 ? -4.861 1.858 12.014 1.00 84.06 89 ASP A CA 1
ATOM 639 C C . ASP A 1 89 ? -5.234 2.980 12.988 1.00 84.06 89 ASP A C 1
ATOM 641 O O . ASP A 1 89 ? -6.284 2.903 13.629 1.00 84.06 89 ASP A O 1
ATOM 645 N N . ILE A 1 90 ? -4.365 3.981 13.144 1.00 84.69 90 ILE A N 1
ATOM 646 C CA . ILE A 1 90 ? -4.551 5.063 14.114 1.00 84.69 90 ILE A CA 1
ATOM 647 C C . ILE A 1 90 ? -5.622 6.011 13.597 1.00 84.69 90 ILE A C 1
ATOM 649 O O . ILE A 1 90 ? -6.568 6.337 14.312 1.00 84.69 90 ILE A O 1
ATOM 653 N N . ASN A 1 91 ? -5.486 6.397 12.330 1.00 86.81 91 ASN A N 1
ATOM 654 C CA . ASN A 1 91 ? -6.409 7.312 11.667 1.00 86.81 91 ASN A CA 1
ATOM 655 C C . ASN A 1 91 ? -7.569 6.585 10.966 1.00 86.81 91 ASN A C 1
ATOM 657 O O . ASN A 1 91 ? -8.506 7.234 10.511 1.00 86.81 91 ASN A O 1
ATOM 661 N N . ARG A 1 92 ? -7.530 5.246 10.899 1.00 88.25 92 ARG A N 1
ATOM 662 C CA . ARG A 1 92 ? -8.471 4.395 10.142 1.00 88.25 92 ARG A CA 1
ATOM 663 C C . ARG A 1 92 ? -8.518 4.782 8.659 1.00 88.25 92 ARG A C 1
ATOM 665 O O . ARG A 1 92 ? -9.569 4.786 8.022 1.00 88.25 92 ARG A O 1
ATOM 672 N N . GLU A 1 93 ? -7.350 5.113 8.116 1.00 92.94 93 GLU A N 1
ATOM 673 C CA . GLU A 1 93 ? -7.175 5.584 6.743 1.00 92.94 93 GLU A CA 1
ATOM 674 C C . GLU A 1 93 ? -6.466 4.532 5.892 1.00 92.94 93 GLU A C 1
ATOM 676 O O . GLU A 1 93 ? -5.530 3.872 6.337 1.00 92.94 93 GLU A O 1
ATOM 681 N N . LEU A 1 94 ? -6.850 4.424 4.626 1.00 95.31 94 LEU A N 1
ATOM 682 C CA . LEU A 1 94 ? -6.041 3.775 3.604 1.00 95.31 94 LEU A CA 1
ATOM 683 C C . LEU A 1 94 ? -5.144 4.841 2.965 1.00 95.31 94 LEU A C 1
ATOM 685 O O . LEU A 1 94 ? -5.615 5.723 2.246 1.00 95.31 94 LEU A O 1
ATOM 689 N N . CYS A 1 95 ? -3.849 4.783 3.255 1.00 95.56 95 CYS A N 1
ATOM 690 C CA . CYS A 1 95 ? -2.855 5.730 2.763 1.00 95.56 95 CYS A CA 1
ATOM 691 C C . CYS A 1 95 ? -2.210 5.218 1.474 1.00 95.56 95 CYS A C 1
ATOM 693 O O . CYS A 1 95 ? -1.828 4.051 1.393 1.00 95.56 95 CYS A O 1
ATOM 695 N N . LEU A 1 96 ? -2.034 6.103 0.492 1.00 96.12 96 LEU A N 1
ATOM 696 C CA . LEU A 1 96 ? -1.345 5.823 -0.764 1.00 96.12 96 LEU A CA 1
ATOM 697 C C . LEU A 1 96 ? -0.103 6.705 -0.876 1.00 96.12 96 LEU A C 1
ATOM 699 O O . LEU A 1 96 ? -0.174 7.933 -0.755 1.00 96.12 96 LEU A O 1
ATOM 703 N N . ARG A 1 97 ? 1.037 6.069 -1.135 1.00 96.56 97 ARG A N 1
ATOM 704 C CA . ARG A 1 97 ? 2.314 6.727 -1.411 1.00 96.56 97 ARG A CA 1
ATOM 705 C C . ARG A 1 97 ? 2.797 6.381 -2.805 1.00 96.56 97 ARG A C 1
ATOM 707 O O . ARG A 1 97 ? 2.704 5.232 -3.216 1.00 96.56 97 ARG A O 1
ATOM 714 N N . GLU A 1 98 ? 3.336 7.355 -3.513 1.00 95.81 98 GLU A N 1
ATOM 715 C CA . GLU A 1 98 ? 3.992 7.115 -4.795 1.00 95.81 98 GLU A CA 1
ATOM 716 C C . GLU A 1 98 ? 5.359 6.449 -4.588 1.00 95.81 98 GLU A C 1
ATOM 718 O O . GLU A 1 98 ? 6.077 6.774 -3.642 1.00 95.81 98 GLU A O 1
ATOM 723 N N . LEU A 1 99 ? 5.731 5.518 -5.468 1.00 95.88 99 LEU A N 1
ATOM 724 C CA . LEU A 1 99 ? 7.083 4.968 -5.552 1.00 95.88 99 LEU A CA 1
ATOM 725 C C . LEU A 1 99 ? 7.821 5.551 -6.774 1.00 95.88 99 LEU A C 1
ATOM 727 O O . LEU A 1 99 ? 7.203 5.703 -7.827 1.00 95.88 99 LEU A O 1
ATOM 731 N N . PRO A 1 100 ? 9.132 5.853 -6.668 1.00 95.19 100 PRO A N 1
ATOM 732 C CA . PRO A 1 100 ? 9.999 5.613 -5.510 1.00 95.19 100 PRO A CA 1
ATOM 733 C C . PRO A 1 100 ? 10.027 6.762 -4.486 1.00 95.19 100 PRO A C 1
ATOM 735 O O . PRO A 1 100 ? 10.693 6.637 -3.464 1.00 95.19 100 PRO A O 1
ATOM 738 N N . SER A 1 101 ? 9.322 7.873 -4.736 1.00 95.69 101 SER A N 1
ATOM 739 C CA . SER A 1 101 ? 9.410 9.105 -3.930 1.00 95.69 101 SER A CA 1
ATOM 740 C C . SER A 1 101 ? 8.945 8.947 -2.475 1.00 95.69 101 SER A C 1
ATOM 742 O O . SER A 1 101 ? 9.282 9.767 -1.623 1.00 95.69 101 SER A O 1
ATOM 744 N N . LEU A 1 102 ? 8.143 7.917 -2.187 1.00 96.44 102 LEU A N 1
ATOM 745 C CA . LEU A 1 102 ? 7.460 7.668 -0.914 1.00 96.44 102 LEU A CA 1
ATOM 746 C C . LEU A 1 102 ? 6.555 8.827 -0.464 1.00 96.44 102 LEU A C 1
ATOM 748 O O . LEU A 1 102 ? 6.107 8.858 0.689 1.00 96.44 102 LEU A O 1
ATOM 752 N N . ARG A 1 103 ? 6.234 9.766 -1.361 1.00 96.00 103 ARG A N 1
ATOM 753 C CA . ARG A 1 103 ? 5.358 10.902 -1.076 1.00 96.00 103 ARG A CA 1
ATOM 754 C C . ARG A 1 103 ? 3.923 10.419 -0.913 1.00 96.00 103 ARG A C 1
ATOM 756 O O . ARG A 1 103 ? 3.431 9.659 -1.739 1.00 96.00 103 ARG A O 1
ATOM 763 N N . VAL A 1 104 ? 3.235 10.888 0.129 1.00 95.44 104 VAL A N 1
ATOM 764 C CA . VAL A 1 104 ? 1.790 10.654 0.280 1.00 95.44 104 VAL A CA 1
ATOM 765 C C . VAL A 1 104 ? 1.058 11.394 -0.833 1.00 95.44 104 VAL A C 1
ATOM 767 O O . VAL A 1 104 ? 1.176 12.614 -0.940 1.00 95.44 104 VAL A O 1
ATOM 770 N N . ILE A 1 105 ? 0.310 10.654 -1.645 1.00 94.19 105 ILE A N 1
ATOM 771 C CA . ILE A 1 105 ? -0.500 11.208 -2.735 1.00 94.19 105 ILE A CA 1
ATOM 772 C C . ILE A 1 105 ? -1.976 11.294 -2.361 1.00 94.19 105 ILE A C 1
ATOM 774 O O . ILE A 1 105 ? -2.675 12.195 -2.811 1.00 94.19 105 ILE A O 1
ATOM 778 N N . GLN A 1 106 ? -2.453 10.368 -1.528 1.00 94.00 106 GLN A N 1
ATOM 779 C CA . GLN A 1 106 ? -3.855 10.291 -1.158 1.00 94.00 106 GLN A CA 1
ATOM 780 C C . GLN A 1 106 ? -4.023 9.569 0.175 1.00 94.00 106 GLN A C 1
ATOM 782 O O . GLN A 1 106 ? -3.269 8.656 0.517 1.00 94.00 106 GLN A O 1
ATOM 787 N N . LYS A 1 107 ? -5.049 9.980 0.910 1.00 95.06 107 LYS A N 1
ATOM 788 C CA . LYS A 1 107 ? -5.556 9.311 2.102 1.00 95.06 107 LYS A CA 1
ATOM 789 C C . LYS A 1 107 ? -7.045 9.102 1.896 1.00 95.06 107 LYS A C 1
ATOM 791 O O . LYS A 1 107 ? -7.760 10.048 1.577 1.00 95.06 107 LYS A O 1
ATOM 796 N N . LEU A 1 108 ? -7.488 7.863 2.012 1.00 93.94 108 LEU A N 1
ATOM 797 C CA . LEU A 1 108 ? -8.881 7.473 1.850 1.00 93.94 108 LEU A CA 1
ATOM 798 C C . LEU A 1 108 ? -9.421 7.056 3.214 1.00 93.94 108 LEU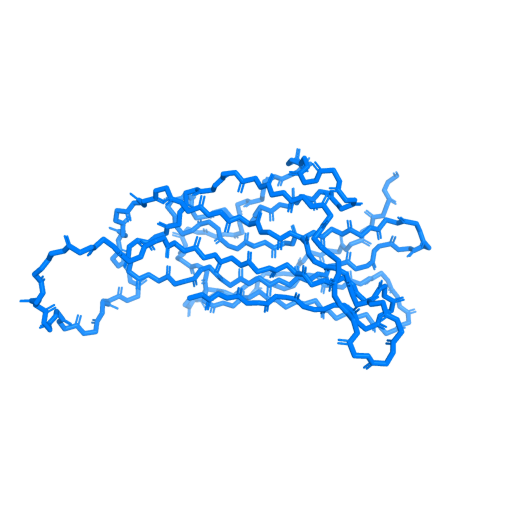 A C 1
ATOM 800 O O . LEU A 1 108 ? -8.719 6.396 3.974 1.00 93.94 108 LEU A O 1
ATOM 804 N N . GLN A 1 109 ? -10.671 7.394 3.507 1.00 92.06 109 GLN A N 1
ATOM 805 C CA . GLN A 1 109 ? -11.381 6.894 4.683 1.00 92.06 109 GLN A CA 1
ATOM 806 C C . GLN A 1 109 ? -12.362 5.807 4.232 1.00 92.06 109 GLN A C 1
ATOM 808 O O . GLN A 1 109 ? -13.488 6.128 3.852 1.00 92.06 109 GLN A O 1
ATOM 813 N N . PRO A 1 110 ? -11.939 4.529 4.183 1.00 85.12 110 PRO A N 1
ATOM 814 C CA . PRO A 1 110 ? -12.787 3.457 3.674 1.00 85.12 110 PRO A CA 1
ATOM 815 C C . PRO A 1 110 ? -13.980 3.189 4.595 1.00 85.12 110 PRO A C 1
ATOM 817 O O . PRO A 1 110 ? -15.097 2.987 4.139 1.00 85.12 110 PRO A O 1
ATOM 820 N N . HIS A 1 111 ? -13.761 3.190 5.905 1.00 86.62 111 HIS A N 1
ATOM 821 C CA . HIS A 1 111 ? -14.781 2.859 6.893 1.00 86.62 111 HIS A CA 1
ATOM 822 C C . HIS A 1 111 ? -14.325 3.288 8.284 1.00 86.62 111 HIS A C 1
ATOM 824 O O . HIS A 1 111 ? -13.150 3.552 8.525 1.00 86.62 111 HIS A O 1
ATOM 830 N N . GLN A 1 112 ? -15.259 3.290 9.232 1.00 87.00 112 GLN A N 1
ATOM 831 C CA . GLN A 1 112 ? -14.974 3.651 10.618 1.00 87.00 112 GLN A CA 1
ATOM 832 C C . GLN A 1 112 ? -14.289 2.531 11.406 1.00 87.00 112 GLN A C 1
ATOM 834 O O . GLN A 1 112 ? -13.993 2.736 12.570 1.00 87.00 112 GLN A O 1
ATOM 839 N N . TYR A 1 113 ? -14.026 1.363 10.826 1.00 88.31 113 TYR A N 1
ATOM 840 C CA . TYR A 1 113 ? -13.396 0.237 11.520 1.00 88.31 113 TYR A CA 1
ATOM 841 C C . TYR A 1 113 ? -11.912 0.106 11.166 1.00 88.31 113 TYR A C 1
ATOM 843 O O . TYR A 1 113 ? -11.467 0.667 10.162 1.00 88.31 113 TYR A O 1
ATOM 851 N N . PRO A 1 114 ? -11.125 -0.634 11.961 1.00 88.12 114 PRO A N 1
ATOM 852 C CA . PRO A 1 114 ? -9.752 -0.948 11.596 1.00 88.12 114 PRO A CA 1
ATOM 853 C C . PRO A 1 114 ? -9.625 -1.749 10.304 1.00 88.12 114 PRO A C 1
ATOM 855 O O . PRO A 1 114 ? -10.521 -2.507 9.934 1.00 88.12 114 PRO A O 1
ATOM 858 N N . ILE A 1 115 ? -8.484 -1.589 9.636 1.00 91.50 115 ILE A N 1
ATOM 859 C CA . ILE A 1 115 ? -8.217 -2.223 8.347 1.00 91.50 115 ILE A CA 1
ATOM 860 C C . ILE A 1 115 ? -7.634 -3.616 8.594 1.00 91.50 115 ILE A C 1
ATOM 862 O O . ILE A 1 115 ? -6.493 -3.777 9.029 1.00 91.50 115 ILE A O 1
ATOM 866 N N . LEU A 1 116 ? -8.435 -4.640 8.314 1.00 92.06 116 LEU A N 1
ATOM 867 C CA . LEU A 1 116 ? -8.091 -6.045 8.517 1.00 92.06 116 LEU A CA 1
ATOM 868 C C . LEU A 1 116 ? -7.299 -6.633 7.348 1.00 92.06 116 LEU A C 1
ATOM 870 O O . LEU A 1 116 ? -6.429 -7.481 7.578 1.00 92.06 116 LEU A O 1
ATOM 874 N N . ASP A 1 117 ? -7.553 -6.163 6.123 1.00 94.12 117 ASP A N 1
ATOM 875 C CA . ASP A 1 117 ? -6.763 -6.516 4.943 1.00 94.12 117 ASP A CA 1
ATOM 876 C C . ASP A 1 117 ? -6.761 -5.415 3.872 1.00 94.12 117 ASP A C 1
ATOM 878 O O . ASP A 1 117 ? -7.706 -4.634 3.752 1.00 94.12 117 ASP A O 1
ATOM 882 N N . VAL A 1 118 ? -5.686 -5.384 3.083 1.00 95.50 118 VAL A N 1
ATOM 883 C CA . VAL A 1 118 ? -5.537 -4.546 1.889 1.00 95.50 118 VAL A CA 1
ATOM 884 C C . VAL A 1 118 ? -4.972 -5.418 0.774 1.00 95.50 118 VAL A C 1
ATOM 886 O O . VAL A 1 118 ? -3.924 -6.051 0.936 1.00 95.50 118 VAL A O 1
ATOM 889 N N . LYS A 1 119 ? -5.657 -5.456 -0.368 1.00 95.19 119 LYS A N 1
ATOM 890 C CA . LYS A 1 119 ? -5.274 -6.284 -1.518 1.00 95.19 119 LYS A CA 1
ATOM 891 C C . LYS A 1 119 ? -5.448 -5.510 -2.808 1.00 95.19 119 LYS A C 1
ATOM 893 O O . LYS A 1 119 ? -6.388 -4.737 -2.951 1.00 95.19 119 LYS A O 1
ATOM 898 N N . TYR A 1 120 ? -4.554 -5.750 -3.755 1.00 94.06 120 TYR A N 1
ATOM 899 C CA . TYR A 1 120 ? -4.674 -5.226 -5.103 1.00 94.06 120 TYR A CA 1
ATOM 900 C C . TYR A 1 120 ? -4.790 -6.379 -6.090 1.00 94.06 120 TYR A C 1
ATOM 902 O O . TYR A 1 120 ? -4.027 -7.342 -6.015 1.00 94.06 120 TYR A O 1
ATOM 910 N N . ALA A 1 121 ? -5.746 -6.275 -7.005 1.00 90.06 121 ALA A N 1
ATOM 911 C CA . ALA A 1 121 ? -5.928 -7.221 -8.091 1.00 90.06 121 ALA A CA 1
ATOM 912 C C . ALA A 1 121 ? -6.014 -6.473 -9.421 1.00 90.06 121 ALA A C 1
ATOM 914 O O . ALA A 1 121 ? -6.699 -5.456 -9.542 1.00 90.06 121 ALA A O 1
ATOM 915 N N . HIS A 1 122 ? -5.332 -7.003 -10.430 1.00 85.50 122 HIS A N 1
ATOM 916 C CA . HIS A 1 122 ? -5.346 -6.477 -11.786 1.00 85.50 122 HIS A CA 1
ATOM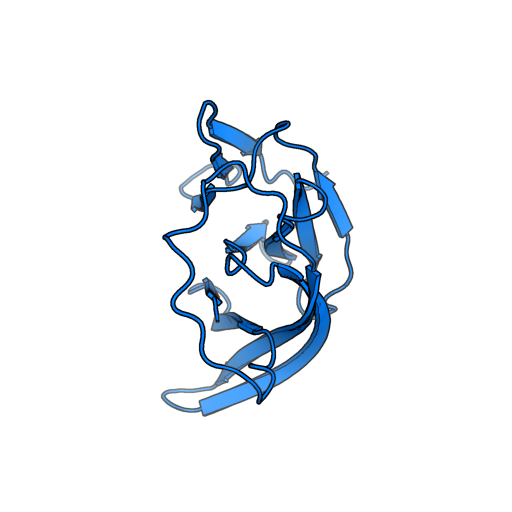 917 C C . HIS A 1 122 ? -5.376 -7.646 -12.770 1.00 85.50 122 HIS A C 1
ATOM 919 O O . HIS A 1 122 ? -4.518 -8.523 -12.706 1.00 85.50 122 HIS A O 1
ATOM 925 N N . SER A 1 123 ? -6.365 -7.660 -13.664 1.00 75.50 123 SER A N 1
ATOM 926 C CA . SER A 1 123 ? -6.500 -8.668 -14.722 1.00 75.50 123 SER A CA 1
ATOM 927 C C . SER A 1 123 ? -6.533 -8.006 -16.102 1.00 75.50 123 SER A C 1
ATOM 929 O O . SER A 1 123 ? -5.494 -7.888 -16.742 1.00 75.50 123 SER A O 1
ATOM 931 N N . SER A 1 124 ? -7.698 -7.532 -16.544 1.00 70.12 124 SER A N 1
ATOM 932 C CA . SER A 1 124 ? -7.937 -7.013 -17.902 1.00 70.12 124 SER A CA 1
ATOM 933 C C . SER A 1 124 ? -8.716 -5.689 -17.925 1.00 70.12 124 SER A C 1
ATOM 935 O O . SER A 1 124 ? -9.296 -5.320 -18.942 1.00 70.12 124 SER A O 1
ATOM 937 N N . GLY A 1 125 ? -8.756 -4.978 -16.798 1.00 73.31 125 GLY A N 1
ATOM 938 C CA . GLY A 1 125 ? -9.466 -3.711 -16.622 1.00 73.31 125 GLY A CA 1
ATOM 939 C C . GLY A 1 125 ? -8.767 -2.822 -15.592 1.00 73.31 125 GLY A C 1
ATOM 940 O O . GLY A 1 125 ? -7.674 -3.170 -15.139 1.00 73.31 125 GLY A O 1
ATOM 941 N N . PRO A 1 126 ? -9.366 -1.682 -15.196 1.00 77.38 126 PRO A N 1
ATOM 942 C CA . PRO A 1 126 ? -8.780 -0.844 -14.160 1.00 77.38 126 PRO A CA 1
ATOM 943 C C . PRO A 1 126 ? -8.620 -1.682 -12.892 1.00 77.38 126 PRO A C 1
ATOM 945 O O . PRO A 1 126 ? -9.585 -2.283 -12.416 1.00 77.38 126 PRO A O 1
ATOM 948 N N . GLY A 1 127 ? -7.395 -1.755 -12.373 1.00 88.00 127 GLY A N 1
ATOM 949 C CA . GLY A 1 127 ? -7.121 -2.576 -11.200 1.00 88.00 127 GLY A CA 1
ATOM 950 C C . GLY A 1 127 ? -7.966 -2.149 -10.002 1.00 88.00 127 GLY A C 1
ATOM 951 O O . GLY A 1 127 ? -8.378 -0.991 -9.889 1.00 88.00 127 GLY A O 1
ATOM 952 N N . LEU A 1 128 ? -8.226 -3.090 -9.104 1.00 92.31 128 LEU A N 1
ATOM 953 C CA . LEU A 1 128 ? -9.060 -2.884 -7.929 1.00 92.31 128 LEU A CA 1
ATOM 954 C C . LEU A 1 128 ? -8.207 -2.958 -6.672 1.00 92.31 128 LEU A C 1
ATOM 956 O O . LEU A 1 128 ? -7.530 -3.955 -6.424 1.00 92.31 128 LEU A O 1
ATOM 960 N N . LEU A 1 129 ? -8.262 -1.894 -5.877 1.00 94.19 129 LEU A N 1
ATOM 961 C CA . LEU A 1 129 ? -7.712 -1.850 -4.531 1.00 94.19 129 LEU A CA 1
ATOM 962 C C . LEU A 1 129 ? -8.844 -2.150 -3.547 1.00 94.19 129 LEU A C 1
ATOM 964 O O . LEU A 1 129 ? -9.789 -1.375 -3.428 1.00 94.19 129 LEU A O 1
ATOM 968 N N . GLY A 1 130 ? -8.758 -3.287 -2.870 1.00 94.62 130 GLY A N 1
ATOM 969 C CA . GLY A 1 130 ? -9.685 -3.697 -1.825 1.00 94.62 130 GLY A CA 1
ATOM 970 C C . GLY A 1 130 ? -9.164 -3.344 -0.438 1.00 94.62 130 GLY A C 1
ATOM 971 O O . GLY A 1 130 ? -7.977 -3.513 -0.154 1.00 94.62 130 GLY A O 1
ATOM 972 N N . CYS A 1 131 ? -10.067 -2.888 0.423 1.00 95.56 131 CYS A N 1
ATOM 973 C CA . CYS A 1 131 ? -9.839 -2.617 1.837 1.00 95.56 131 CYS A CA 1
ATOM 974 C C . CYS A 1 131 ? -10.947 -3.275 2.659 1.00 95.56 131 CYS A C 1
ATOM 976 O O . CYS A 1 131 ? -12.127 -3.015 2.417 1.00 95.56 131 CYS A O 1
ATOM 978 N N . MET A 1 132 ? -10.572 -4.132 3.603 1.00 95.44 132 MET A N 1
ATOM 979 C CA . MET A 1 132 ? -11.505 -4.927 4.400 1.00 95.44 132 MET A CA 1
ATOM 980 C C . MET A 1 132 ? -11.509 -4.473 5.861 1.00 95.44 132 MET A C 1
ATOM 982 O O . MET A 1 132 ? -10.442 -4.328 6.460 1.00 95.44 132 MET A O 1
ATOM 986 N N . SER A 1 133 ? -12.698 -4.328 6.437 1.00 92.81 133 SER A N 1
ATOM 987 C CA . SER A 1 133 ? -12.967 -4.206 7.872 1.00 92.81 133 SER A CA 1
ATOM 988 C C . SER A 1 133 ? -13.713 -5.427 8.404 1.00 92.81 133 SER A C 1
ATOM 990 O O . SER A 1 133 ? -13.946 -6.401 7.696 1.00 92.81 133 SER A O 1
ATOM 992 N N . GLU A 1 134 ? -14.095 -5.357 9.678 1.00 90.31 134 GLU A N 1
ATOM 993 C CA . GLU A 1 134 ? -14.974 -6.316 10.344 1.00 90.31 134 GLU A CA 1
ATOM 994 C C . GLU A 1 134 ? -16.327 -6.498 9.632 1.00 90.31 134 GLU A C 1
ATOM 996 O O . GLU A 1 134 ? -16.837 -7.612 9.571 1.00 90.31 134 GLU A O 1
ATOM 1001 N N . ASP A 1 135 ? -16.889 -5.429 9.065 1.00 92.56 135 ASP A N 1
ATOM 1002 C CA . ASP A 1 135 ? -18.255 -5.398 8.530 1.00 92.56 135 ASP A CA 1
ATOM 1003 C C . ASP A 1 135 ? -18.346 -5.096 7.025 1.00 92.56 135 ASP A C 1
ATOM 1005 O O 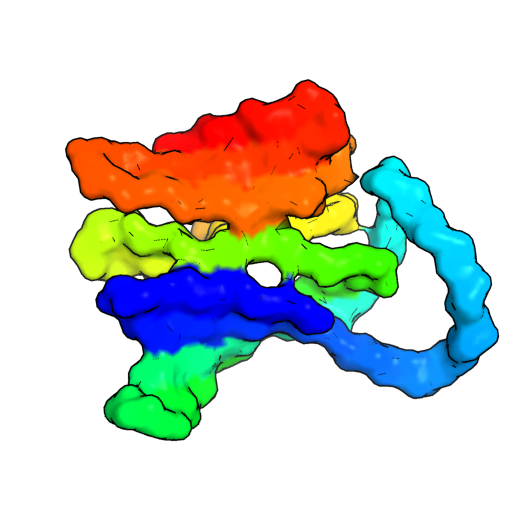. ASP A 1 135 ? -19.416 -5.243 6.430 1.00 92.56 135 ASP A O 1
ATOM 1009 N N . LYS A 1 136 ? -17.259 -4.630 6.395 1.00 94.38 136 LYS A N 1
ATOM 1010 C CA . LYS A 1 136 ? -17.273 -4.109 5.023 1.00 94.38 136 LYS A CA 1
ATOM 1011 C C . LYS A 1 136 ? -16.046 -4.535 4.233 1.00 94.38 136 LYS A C 1
ATOM 1013 O O . LYS A 1 136 ? -14.926 -4.573 4.729 1.00 94.38 136 LYS A O 1
ATOM 1018 N N . LEU A 1 137 ? -16.267 -4.751 2.941 1.00 94.75 137 LEU A N 1
ATOM 1019 C CA . LEU A 1 137 ? -15.226 -4.754 1.923 1.00 94.75 137 LEU A CA 1
ATOM 1020 C C . LEU A 1 137 ? -15.472 -3.557 1.007 1.00 94.75 137 LEU A C 1
ATOM 1022 O O . LEU A 1 137 ? -16.475 -3.516 0.296 1.00 94.75 137 LEU A O 1
ATOM 1026 N N . GLN A 1 138 ? -14.560 -2.589 1.017 1.00 95.00 138 GLN A N 1
ATOM 1027 C CA . GLN A 1 138 ? -14.613 -1.438 0.125 1.00 95.00 138 GLN A CA 1
ATOM 1028 C C . GLN A 1 138 ? -13.633 -1.614 -1.032 1.00 95.00 138 GLN A C 1
ATOM 1030 O O . GLN A 1 138 ? -12.465 -1.946 -0.827 1.00 95.00 138 GLN A O 1
ATOM 1035 N N . LEU A 1 139 ? -14.115 -1.373 -2.251 1.00 93.50 139 LEU A N 1
ATOM 1036 C CA . LEU A 1 139 ? -13.333 -1.473 -3.478 1.00 93.50 139 LEU A CA 1
ATOM 1037 C C . LEU A 1 139 ? -13.124 -0.084 -4.078 1.00 93.50 139 LEU A C 1
ATOM 1039 O O . LEU A 1 139 ? -14.074 0.676 -4.263 1.00 93.50 139 LEU A O 1
ATOM 1043 N N . PHE A 1 140 ? -11.881 0.222 -4.427 1.00 91.31 140 PHE A N 1
ATOM 1044 C CA . PHE A 1 140 ? -11.488 1.439 -5.122 1.00 91.31 140 PHE A CA 1
ATOM 1045 C C . PHE A 1 140 ? -10.963 1.078 -6.509 1.00 91.31 140 PHE A C 1
ATOM 1047 O O . PHE A 1 140 ? -10.155 0.160 -6.662 1.00 91.31 140 PHE A O 1
ATOM 1054 N N . SER A 1 141 ? -11.404 1.811 -7.529 1.00 87.62 141 SER A N 1
ATOM 1055 C CA . SER A 1 141 ? -10.861 1.667 -8.878 1.00 87.62 141 SER A CA 1
ATOM 1056 C C . SER A 1 141 ? -9.561 2.457 -8.987 1.00 87.62 141 SER A C 1
ATOM 1058 O O . SER A 1 141 ? -9.546 3.665 -8.756 1.00 87.62 141 SER A O 1
ATOM 1060 N N . ALA A 1 142 ? -8.476 1.788 -9.365 1.00 71.81 142 ALA A N 1
ATOM 1061 C CA . ALA A 1 142 ? -7.206 2.424 -9.681 1.00 71.81 142 ALA A CA 1
ATOM 1062 C C . ALA A 1 142 ? -7.292 3.063 -11.077 1.00 71.81 142 ALA A C 1
ATOM 1064 O O . ALA A 1 142 ? -6.790 2.514 -12.059 1.00 71.81 142 ALA A O 1
ATOM 1065 N N . ARG A 1 143 ? -7.998 4.194 -11.185 1.00 67.69 143 ARG A N 1
ATOM 1066 C CA . ARG A 1 143 ? -8.014 5.016 -12.402 1.00 67.69 143 ARG A CA 1
ATOM 1067 C C . ARG A 1 143 ? -6.915 6.067 -12.317 1.00 67.69 143 ARG A C 1
ATOM 1069 O O . ARG A 1 143 ? -6.752 6.706 -11.284 1.00 67.69 143 ARG A O 1
ATOM 1076 N N . VAL A 1 144 ? -6.199 6.249 -13.420 1.00 50.09 144 VAL A N 1
ATOM 1077 C CA . VAL A 1 144 ? -5.450 7.481 -13.677 1.00 50.09 144 VAL A CA 1
ATOM 1078 C C . VAL A 1 144 ? -6.480 8.482 -14.195 1.00 50.09 144 VAL A C 1
ATOM 1080 O O . VAL A 1 144 ? -7.169 8.172 -15.168 1.00 50.09 144 VAL A O 1
ATOM 1083 N N . SER A 1 145 ? -6.660 9.604 -13.501 1.00 41.75 145 SER A N 1
ATOM 1084 C CA . SER A 1 145 ? -7.314 10.787 -14.072 1.00 41.75 145 SER A CA 1
ATOM 1085 C C . SER A 1 145 ? -6.332 11.527 -14.962 1.00 41.75 145 SER A C 1
ATOM 1087 O O . SER A 1 145 ? -5.202 11.736 -14.461 1.00 41.75 145 SER A O 1
#

Secondary structure (DSSP, 8-state):
-EEEEETTTTEEEEEE----S----------TT--PPEEEEEEEEEEEETTTEEEEEEEEEEEEESS-PPPEEEEEETTTEEEEEEEETTTTEEEEEETTT--EEEEE---SS---EEEEE-SSSS-EEEEE-SS-EEEEE----

Radius of gyration: 15.68 Å; chains: 1; bounding box: 39×24×47 Å

Foldseek 3Di:
DDWAADPVFQKIKDKDDDDDPDDDDPDDQDDQADQAFWDKTKIWIWGDDPDDDIDTLDMDIDTAGPRDGWAWYWDDQPDPWIWIWTQDQNVCWTWIATPPVRHTPDIHNQDPGGFPHWDWDDDPDQIWIWTDGPVDIDIDGSDDD

Organism: Nelumbo nucifera (NCBI:txid4432)

InterPro domains:
  IPR037381 E3 ubiquitin-protein ligase RFWD3 [PTHR16047] (2-143)

pLDDT: mean 85.46, std 14.74, range [41.53, 97.94]

Sequence (145 aa):
MSLAYCSSTDDIVASFRPDGTTDSQLSPSPSPTALGQGIQGSHVLVKRIGSSGYQNLGSTSATISKIRIPRSTIVKVGACTTLFAYGDDINRELCLRELPSLRVIQKLQPHQYPILDVKYAHSSGPGLLGCMSEDKLQLFSARVS